Protein AF-A0A9E2X884-F1 (afdb_monomer)

Secondary structure (DSSP, 8-state):
----B---S-HHHHHHHTT--TTSPPPP----SSB-TTS-EEEEEEETTTTEEEEEEE---

Sequence (61 aa):
MCARVRPSSDVSEIKLVFSIPLHQPTANFPPSWHAAPTDLLPVVRYDRKASERSQICYAGV

Mean predicted aligned error: 6.95 Å

Radius of gyration: 12.04 Å; Cα contacts (8 Å, |Δi|>4): 91; chains: 1; bounding box: 28×21×34 Å

pLDDT: mean 76.12, std 6.79, range [51.38, 86.56]

Structure (mmCIF, N/CA/C/O backbone):
data_AF-A0A9E2X884-F1
#
_entry.id   AF-A0A9E2X884-F1
#
loop_
_atom_site.group_PDB
_atom_site.id
_atom_site.type_symbol
_atom_site.label_atom_id
_atom_site.label_alt_id
_atom_site.label_comp_id
_atom_site.label_asym_id
_atom_site.label_entity_id
_atom_site.label_seq_id
_atom_site.pdbx_PDB_ins_code
_atom_site.Cartn_x
_atom_site.Cartn_y
_atom_site.Cartn_z
_atom_site.occupancy
_atom_site.B_iso_or_equiv
_atom_site.auth_seq_id
_atom_site.auth_comp_id
_atom_site.auth_asym_id
_atom_site.auth_atom_id
_atom_site.pdbx_PDB_model_num
ATOM 1 N N . MET A 1 1 ? 13.285 -14.638 -10.156 1.00 67.62 1 MET A N 1
ATOM 2 C CA . MET A 1 1 ? 13.194 -13.311 -9.504 1.00 67.62 1 MET A CA 1
ATOM 3 C C . MET A 1 1 ? 12.212 -12.459 -10.293 1.00 67.62 1 MET A C 1
ATOM 5 O O . MET A 1 1 ? 12.325 -12.430 -11.511 1.00 67.62 1 MET A O 1
ATOM 9 N N . CYS A 1 2 ? 11.253 -11.809 -9.631 1.00 70.88 2 CYS A N 1
ATOM 10 C CA . CYS A 1 2 ? 10.259 -10.941 -10.272 1.00 70.88 2 CYS A CA 1
ATOM 11 C C . CYS A 1 2 ? 10.587 -9.484 -9.926 1.00 70.88 2 CYS A C 1
ATOM 13 O O . CYS A 1 2 ? 10.336 -9.060 -8.805 1.00 70.88 2 CYS A O 1
ATOM 15 N N . ALA A 1 3 ? 11.193 -8.745 -10.858 1.00 72.06 3 ALA A N 1
ATOM 16 C CA . ALA A 1 3 ? 11.676 -7.379 -10.612 1.00 72.06 3 ALA A CA 1
ATOM 17 C C . ALA A 1 3 ? 10.671 -6.280 -11.000 1.00 72.06 3 ALA A C 1
ATOM 19 O O . ALA A 1 3 ? 10.895 -5.111 -10.714 1.00 72.06 3 ALA A O 1
ATOM 20 N N . ARG A 1 4 ? 9.588 -6.632 -11.700 1.00 72.56 4 ARG A N 1
ATOM 21 C CA . ARG A 1 4 ? 8.566 -5.684 -12.154 1.00 72.56 4 ARG A CA 1
ATOM 22 C C . ARG A 1 4 ? 7.188 -6.254 -11.892 1.00 72.56 4 ARG A C 1
ATOM 24 O O . ARG A 1 4 ? 6.977 -7.457 -12.053 1.00 72.56 4 ARG A O 1
ATOM 31 N N . VAL A 1 5 ? 6.263 -5.382 -11.515 1.00 75.81 5 VAL A N 1
ATOM 32 C CA . VAL A 1 5 ? 4.879 -5.752 -11.223 1.00 75.81 5 VAL A CA 1
ATOM 33 C C . VAL A 1 5 ? 3.932 -4.863 -12.021 1.00 75.81 5 VAL A C 1
ATOM 35 O O . VAL A 1 5 ? 4.266 -3.730 -12.371 1.00 75.81 5 VAL A O 1
ATOM 38 N N . ARG A 1 6 ? 2.761 -5.407 -12.349 1.00 76.25 6 ARG A N 1
ATOM 39 C CA . ARG A 1 6 ? 1.696 -4.697 -13.060 1.00 76.25 6 ARG A CA 1
ATOM 40 C C . ARG A 1 6 ? 0.516 -4.490 -12.111 1.00 76.25 6 ARG A C 1
ATOM 42 O O . ARG A 1 6 ? -0.331 -5.378 -12.028 1.00 76.25 6 ARG A O 1
ATOM 49 N N . PRO A 1 7 ? 0.461 -3.382 -11.359 1.00 68.69 7 PRO A N 1
ATOM 50 C CA . PRO A 1 7 ? -0.742 -3.023 -10.624 1.00 68.69 7 PRO A CA 1
ATOM 51 C C . PRO A 1 7 ? -1.841 -2.610 -11.617 1.00 68.69 7 PRO A C 1
ATOM 53 O O . PRO A 1 7 ? -1.772 -1.542 -12.218 1.00 68.69 7 PRO A O 1
ATOM 56 N N . SER A 1 8 ? -2.834 -3.479 -11.826 1.00 67.38 8 SER A N 1
ATOM 57 C CA . SER A 1 8 ? -4.005 -3.198 -12.676 1.00 67.38 8 SER A CA 1
ATOM 58 C C . SER A 1 8 ? -5.194 -2.616 -11.911 1.00 67.38 8 SER A C 1
ATOM 60 O O . SER A 1 8 ? -6.099 -2.075 -12.536 1.00 67.38 8 SER A O 1
ATOM 62 N N . SER A 1 9 ? -5.207 -2.760 -10.585 1.00 71.31 9 SER A N 1
ATOM 63 C CA . SER A 1 9 ? -6.307 -2.325 -9.723 1.00 71.31 9 SER A CA 1
ATOM 64 C C . SER A 1 9 ? -6.087 -0.915 -9.194 1.00 71.31 9 SER A C 1
ATOM 66 O O . SER A 1 9 ? -4.978 -0.567 -8.779 1.00 71.31 9 SER A O 1
ATOM 68 N N . ASP A 1 10 ? -7.165 -0.131 -9.173 1.00 70.69 10 ASP A N 1
ATOM 69 C CA . ASP A 1 10 ? -7.189 1.182 -8.530 1.00 70.69 10 ASP A CA 1
ATOM 70 C C . ASP A 1 10 ? -6.986 1.055 -7.013 1.00 70.69 10 ASP A C 1
ATOM 72 O O . ASP A 1 10 ? -7.275 0.025 -6.393 1.00 70.69 10 ASP A O 1
ATOM 76 N N . VAL A 1 11 ? -6.518 2.130 -6.383 1.00 70.56 11 VAL A N 1
ATOM 77 C CA . VAL A 1 11 ? -6.272 2.155 -4.939 1.00 70.56 11 VAL A CA 1
ATOM 78 C C . VAL A 1 11 ? -7.533 1.838 -4.127 1.00 70.56 11 VAL A C 1
ATOM 80 O O . VAL A 1 11 ? -7.450 1.195 -3.077 1.00 70.56 11 VAL A O 1
ATOM 83 N N . SER A 1 12 ? -8.703 2.225 -4.630 1.00 73.38 12 SER A N 1
ATOM 84 C CA . SER A 1 12 ? -9.997 1.948 -4.001 1.00 73.38 12 SER A CA 1
ATOM 85 C C . SER A 1 12 ? -10.332 0.452 -4.002 1.00 73.38 12 SER A C 1
ATOM 87 O O . SER A 1 12 ? -10.848 -0.066 -3.009 1.00 73.38 12 SER A O 1
ATOM 89 N N . GLU A 1 13 ? -9.982 -0.269 -5.071 1.00 78.12 13 GLU A N 1
ATOM 90 C CA . GLU A 1 13 ? -10.161 -1.723 -5.159 1.00 78.12 13 GLU A CA 1
ATOM 91 C C . GLU A 1 13 ? -9.219 -2.454 -4.200 1.00 78.12 13 GLU A C 1
ATOM 93 O O . GLU A 1 13 ? -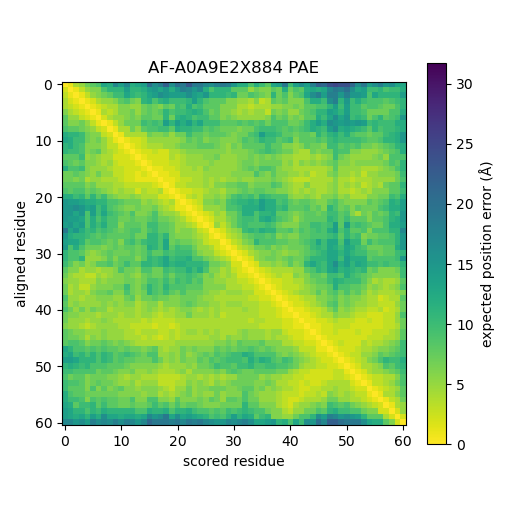9.638 -3.378 -3.504 1.00 78.12 13 GLU A O 1
ATOM 98 N N . ILE A 1 14 ? -7.965 -2.000 -4.097 1.00 78.38 14 ILE A N 1
ATOM 99 C CA . ILE A 1 14 ? -6.986 -2.551 -3.148 1.00 78.38 14 ILE A CA 1
ATOM 100 C C . ILE A 1 14 ? -7.503 -2.394 -1.711 1.00 78.38 14 ILE A C 1
ATOM 102 O O . ILE A 1 14 ? -7.459 -3.346 -0.928 1.00 78.38 14 ILE A O 1
ATOM 106 N N . LYS A 1 15 ? -8.057 -1.228 -1.356 1.00 76.69 15 LYS A N 1
ATOM 107 C CA . LYS A 1 15 ? -8.650 -1.009 -0.028 1.00 76.69 15 LYS A CA 1
ATOM 108 C C . LYS A 1 15 ? -9.800 -1.967 0.269 1.00 76.69 15 LYS A C 1
ATOM 110 O O . LYS A 1 15 ? -9.865 -2.498 1.379 1.00 76.69 15 LYS A O 1
ATOM 115 N N . LEU A 1 16 ? -10.664 -2.210 -0.713 1.00 80.81 16 LEU A N 1
ATOM 116 C CA . LEU A 1 16 ? -11.799 -3.119 -0.578 1.00 80.81 16 LEU A CA 1
ATOM 117 C C . LEU A 1 16 ? -11.344 -4.575 -0.419 1.00 80.81 16 LEU A C 1
ATOM 119 O O . LEU A 1 16 ? -11.735 -5.235 0.543 1.00 80.81 16 LEU A O 1
ATOM 123 N N . VAL A 1 17 ? -10.457 -5.052 -1.297 1.00 84.38 17 VAL A N 1
ATOM 124 C CA . VAL A 1 17 ? -9.939 -6.433 -1.273 1.00 84.38 17 VAL A CA 1
ATOM 125 C C . VAL A 1 17 ? -9.218 -6.738 0.038 1.00 84.38 17 VAL A C 1
ATOM 127 O O . VAL A 1 17 ? -9.388 -7.816 0.607 1.00 84.38 17 VAL A O 1
ATOM 130 N N . PHE A 1 18 ? -8.437 -5.788 0.553 1.00 82.38 18 PHE A N 1
ATOM 131 C CA . PHE A 1 18 ? -7.671 -5.987 1.782 1.00 82.38 18 PHE A CA 1
ATOM 132 C C . PHE A 1 18 ? -8.386 -5.510 3.050 1.00 82.38 18 PHE A C 1
ATOM 134 O O . PHE A 1 18 ? -7.808 -5.618 4.129 1.00 82.38 18 PHE A O 1
ATOM 141 N N . SER A 1 19 ? -9.633 -5.033 2.965 1.00 84.12 19 SER A N 1
ATOM 142 C CA . SER A 1 19 ? -10.378 -4.499 4.119 1.00 84.12 19 SER A CA 1
ATOM 143 C C . SER A 1 19 ? -9.567 -3.449 4.898 1.00 84.12 19 SER A C 1
ATOM 145 O O . SER A 1 19 ? -9.441 -3.516 6.122 1.00 84.12 19 SER A O 1
ATOM 147 N N . ILE A 1 20 ? -8.944 -2.520 4.168 1.00 83.00 20 ILE A N 1
ATOM 148 C CA . ILE A 1 20 ? -8.198 -1.399 4.751 1.00 83.00 20 ILE A CA 1
ATOM 149 C C . ILE A 1 20 ? -9.216 -0.374 5.269 1.00 83.00 20 ILE A C 1
ATOM 151 O O . ILE A 1 20 ? -10.127 -0.003 4.523 1.00 83.00 20 ILE A O 1
ATOM 155 N N . PRO A 1 21 ? -9.081 0.120 6.510 1.00 82.12 21 PRO A N 1
ATOM 156 C CA . PRO A 1 21 ? -10.010 1.092 7.062 1.00 82.12 21 PRO A CA 1
ATOM 157 C C . PRO A 1 21 ? -10.067 2.367 6.215 1.00 82.12 21 PRO A C 1
ATOM 159 O O . PRO A 1 21 ? -9.043 2.954 5.862 1.00 82.12 21 PRO A O 1
ATOM 162 N N . LEU A 1 22 ? -11.283 2.835 5.919 1.00 75.12 22 LEU A N 1
ATOM 163 C CA . LEU A 1 22 ? -11.511 4.030 5.097 1.00 75.12 22 LEU A CA 1
ATOM 164 C C . LEU A 1 22 ? -10.953 5.315 5.727 1.00 75.12 22 LEU A C 1
ATOM 166 O O . LEU A 1 22 ? -10.647 6.254 4.999 1.00 75.12 22 LEU A O 1
ATOM 170 N N . HIS A 1 23 ? -10.793 5.345 7.054 1.00 77.81 23 HIS A N 1
ATOM 171 C CA . HIS A 1 23 ? -10.255 6.493 7.782 1.00 77.81 23 HIS A CA 1
ATOM 172 C C . HIS A 1 23 ? -8.734 6.652 7.624 1.00 77.81 23 HIS A C 1
ATOM 174 O O . HIS A 1 23 ? -8.198 7.709 7.949 1.00 77.81 23 HIS A O 1
ATOM 180 N N . GLN A 1 24 ? -8.029 5.624 7.135 1.00 72.19 24 GLN A N 1
ATOM 181 C CA . GLN A 1 24 ? -6.595 5.725 6.896 1.00 72.19 24 GLN A CA 1
ATOM 182 C C . GLN A 1 24 ? -6.314 6.421 5.558 1.00 72.19 24 GLN A C 1
ATOM 184 O O . GLN A 1 24 ? -6.964 6.104 4.546 1.00 72.19 24 GLN A O 1
ATOM 189 N N . PRO A 1 25 ? -5.328 7.339 5.521 1.00 71.06 25 PRO A N 1
ATOM 190 C CA . PRO A 1 25 ? -4.947 8.027 4.299 1.00 71.06 25 PRO A CA 1
ATOM 191 C C . PRO A 1 25 ? -4.534 6.999 3.246 1.00 71.06 25 PRO A C 1
ATOM 193 O O . PRO A 1 25 ? -3.630 6.194 3.457 1.00 71.06 25 PRO A O 1
ATOM 196 N N . THR A 1 26 ? -5.227 7.001 2.107 1.00 69.69 26 THR A N 1
ATOM 197 C CA . THR A 1 26 ? -4.798 6.208 0.954 1.00 69.69 26 THR A CA 1
ATOM 198 C C . THR A 1 26 ? -3.634 6.932 0.305 1.00 69.69 26 THR A C 1
ATOM 200 O O . THR A 1 26 ? -3.758 8.083 -0.114 1.00 69.69 26 THR A O 1
ATOM 203 N N . ALA A 1 27 ? -2.500 6.249 0.217 1.00 69.44 27 ALA A N 1
ATOM 204 C CA . ALA A 1 27 ? -1.427 6.707 -0.635 1.00 69.44 27 ALA A CA 1
ATOM 205 C C . ALA A 1 27 ? -1.915 6.657 -2.093 1.00 69.44 27 ALA A C 1
ATOM 207 O O . ALA A 1 27 ? -2.367 5.620 -2.567 1.00 69.44 27 ALA A O 1
ATOM 208 N N . ASN A 1 28 ? -1.920 7.803 -2.769 1.00 70.31 28 ASN A N 1
ATOM 209 C CA . ASN A 1 28 ? -2.336 7.891 -4.163 1.00 70.31 28 ASN A CA 1
ATOM 210 C C . ASN A 1 28 ? -1.138 7.529 -5.048 1.00 70.31 28 ASN A C 1
ATOM 212 O O . ASN A 1 28 ? -0.089 8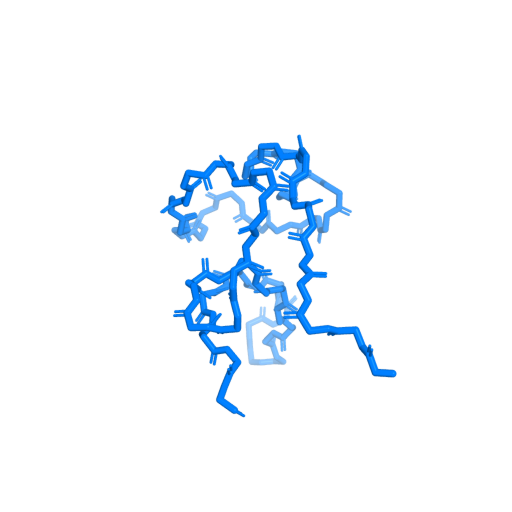.167 -4.938 1.00 70.31 28 ASN A O 1
ATOM 216 N N . PHE A 1 29 ? -1.280 6.525 -5.910 1.00 71.25 29 PHE A N 1
ATOM 217 C CA . PHE A 1 29 ? -0.245 6.140 -6.871 1.00 71.25 29 PHE A CA 1
ATOM 218 C C . PHE A 1 29 ? -0.876 5.977 -8.246 1.00 71.25 29 PHE A C 1
ATOM 220 O O . PHE A 1 29 ? -1.953 5.385 -8.357 1.00 71.25 29 PHE A O 1
ATOM 227 N N . PRO A 1 30 ? -0.204 6.463 -9.299 1.00 69.00 30 PRO A N 1
ATOM 228 C CA . PRO A 1 30 ? -0.678 6.239 -10.645 1.00 69.00 30 PRO A CA 1
ATOM 229 C C . PRO A 1 30 ? -0.625 4.735 -10.948 1.00 69.00 30 PRO A C 1
ATOM 231 O O . PRO A 1 30 ? 0.397 4.093 -10.676 1.00 69.00 30 PRO A O 1
ATOM 234 N N . PRO A 1 31 ? -1.686 4.154 -11.530 1.00 68.06 31 PRO A N 1
ATOM 235 C CA . PRO A 1 31 ? -1.599 2.807 -12.065 1.00 68.06 31 PRO A CA 1
ATOM 236 C C . PRO A 1 31 ? -0.488 2.782 -13.120 1.00 68.06 31 PRO A C 1
ATOM 238 O O . PRO A 1 31 ? -0.502 3.547 -14.085 1.00 68.06 31 PRO A O 1
ATOM 241 N N . SER A 1 32 ? 0.507 1.921 -12.913 1.00 70.44 32 SER A N 1
ATOM 242 C CA . SER A 1 32 ? 1.623 1.747 -13.839 1.00 70.44 32 SER A CA 1
ATOM 243 C C . SER A 1 32 ? 1.530 0.377 -14.481 1.00 70.44 32 SER A C 1
ATOM 245 O O . SER A 1 32 ? 1.490 -0.651 -13.810 1.00 70.44 32 SER A O 1
ATOM 247 N N . TRP A 1 33 ? 1.548 0.344 -15.809 1.00 70.31 33 TRP A N 1
ATOM 248 C CA . TRP A 1 33 ? 1.579 -0.906 -16.564 1.00 70.31 33 TRP A CA 1
ATOM 249 C C . TRP A 1 33 ? 2.931 -1.635 -16.450 1.00 70.31 33 TRP A C 1
ATOM 251 O O . TRP A 1 33 ? 3.057 -2.779 -16.895 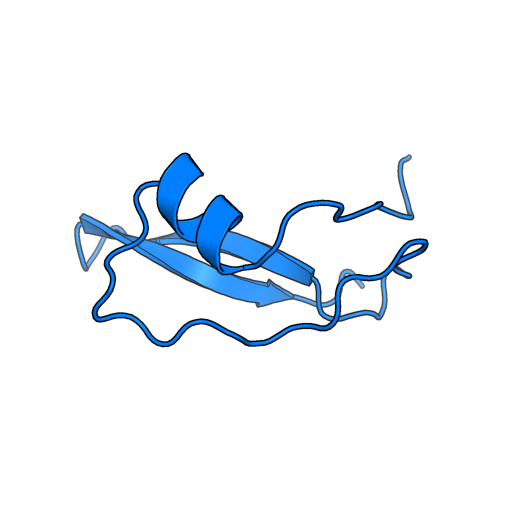1.00 70.31 33 TRP A O 1
ATOM 261 N N . HIS A 1 34 ? 3.950 -0.979 -15.883 1.00 74.56 34 HIS A N 1
ATOM 262 C CA . HIS A 1 34 ? 5.317 -1.474 -15.836 1.00 74.56 34 HIS A CA 1
ATOM 263 C C . HIS A 1 34 ? 6.118 -0.790 -14.715 1.00 74.56 34 HIS A C 1
ATOM 265 O O . HIS A 1 34 ? 7.006 0.026 -14.971 1.00 74.56 34 HIS A O 1
ATOM 271 N N . ALA A 1 35 ? 5.791 -1.123 -13.464 1.00 77.88 35 ALA A N 1
ATOM 272 C CA . ALA A 1 35 ? 6.473 -0.548 -12.312 1.00 77.88 35 ALA A CA 1
ATOM 273 C C . ALA A 1 35 ? 7.895 -1.111 -12.165 1.00 77.88 35 ALA A C 1
ATOM 275 O O . ALA A 1 35 ? 8.101 -2.333 -12.160 1.00 77.88 35 ALA A O 1
ATOM 276 N N . ALA A 1 36 ? 8.871 -0.213 -12.073 1.00 82.00 36 ALA A N 1
ATOM 277 C CA . ALA A 1 36 ? 10.256 -0.509 -11.750 1.00 82.00 36 ALA A CA 1
ATOM 278 C C . ALA A 1 36 ? 10.429 -0.739 -10.235 1.00 82.00 36 ALA A C 1
ATOM 280 O O . ALA A 1 36 ? 9.607 -0.277 -9.448 1.00 82.00 36 ALA A O 1
ATOM 281 N N . PRO A 1 37 ? 11.516 -1.402 -9.798 1.00 76.75 37 PRO A N 1
ATOM 282 C CA . PRO A 1 37 ? 11.813 -1.570 -8.371 1.00 76.75 37 PRO A CA 1
ATOM 28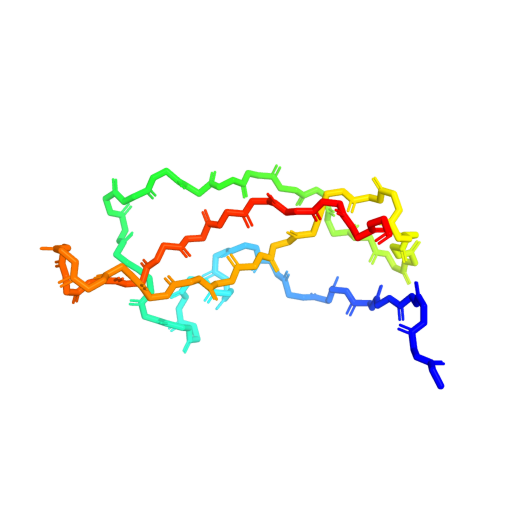3 C C . PRO A 1 37 ? 11.875 -0.242 -7.601 1.00 76.75 37 PRO A C 1
ATOM 285 O O . PRO A 1 37 ? 11.443 -0.153 -6.458 1.00 76.75 37 PRO A O 1
ATOM 288 N N . THR A 1 38 ? 12.357 0.811 -8.262 1.00 79.56 38 THR A N 1
ATOM 289 C CA . THR A 1 38 ? 12.454 2.167 -7.713 1.00 79.56 38 THR A CA 1
ATOM 290 C C . THR A 1 38 ? 11.109 2.870 -7.562 1.00 79.56 38 THR A C 1
ATOM 292 O O . THR A 1 38 ? 11.042 3.895 -6.885 1.00 79.56 38 THR A O 1
ATOM 295 N N . ASP A 1 39 ? 10.056 2.365 -8.203 1.00 79.12 39 ASP A N 1
ATOM 296 C CA . ASP A 1 39 ? 8.746 2.996 -8.150 1.00 79.12 39 ASP A CA 1
ATOM 297 C C . ASP A 1 39 ? 8.088 2.724 -6.798 1.00 79.12 39 ASP A C 1
ATOM 299 O O . ASP A 1 39 ? 8.202 1.643 -6.217 1.00 79.12 39 ASP A O 1
ATOM 303 N N . LEU A 1 40 ? 7.368 3.724 -6.295 1.00 78.19 40 LEU A N 1
ATOM 304 C CA . LEU A 1 40 ? 6.577 3.580 -5.082 1.00 78.19 40 LEU A CA 1
ATOM 305 C C . LEU A 1 40 ? 5.377 2.680 -5.369 1.00 78.19 40 LEU A C 1
ATOM 307 O O . LEU A 1 40 ? 4.451 3.071 -6.080 1.00 78.19 40 LEU A O 1
ATOM 311 N N . LEU A 1 41 ? 5.392 1.482 -4.790 1.00 79.50 41 LEU A N 1
ATOM 312 C CA . LEU A 1 41 ? 4.323 0.505 -4.939 1.00 79.50 41 LEU A CA 1
ATOM 313 C C . LEU A 1 41 ? 3.462 0.412 -3.674 1.00 79.50 41 LEU A C 1
ATOM 315 O O . LEU A 1 41 ? 3.998 0.495 -2.562 1.00 79.50 41 LEU A O 1
ATOM 319 N N . PRO A 1 42 ? 2.138 0.203 -3.821 1.00 78.38 42 PRO A N 1
ATOM 320 C CA . PRO A 1 42 ? 1.263 -0.083 -2.696 1.00 78.38 42 PRO A CA 1
ATOM 321 C C . PRO A 1 42 ? 1.672 -1.381 -2.009 1.00 78.38 42 PRO A C 1
ATOM 323 O O . PRO A 1 42 ? 1.672 -2.452 -2.615 1.00 78.38 42 PRO A O 1
ATOM 326 N N . VAL A 1 43 ? 1.933 -1.297 -0.712 1.00 81.25 43 VAL A N 1
ATOM 327 C CA . VAL A 1 43 ? 2.142 -2.446 0.163 1.00 81.25 43 VAL A CA 1
ATOM 328 C C . VAL A 1 43 ? 1.134 -2.377 1.295 1.00 81.25 43 VAL A C 1
ATOM 330 O O . VAL A 1 43 ? 1.017 -1.371 1.995 1.00 81.2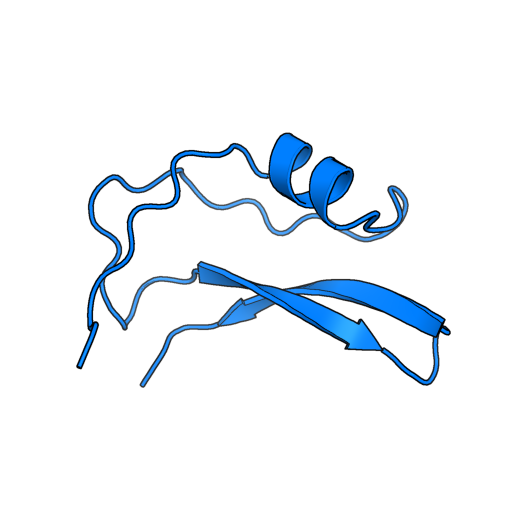5 43 VAL A O 1
ATOM 333 N N . VAL A 1 44 ? 0.416 -3.477 1.496 1.00 84.00 44 VAL A N 1
ATOM 334 C CA . VAL A 1 44 ? -0.481 -3.634 2.638 1.00 84.00 44 VAL A CA 1
ATOM 335 C C . VAL A 1 44 ? 0.306 -4.246 3.786 1.00 84.00 44 VAL A C 1
ATOM 337 O O . VAL A 1 44 ? 0.855 -5.342 3.663 1.00 84.00 44 VAL A O 1
ATOM 340 N N . ARG A 1 45 ? 0.360 -3.547 4.918 1.00 84.75 45 ARG A N 1
ATOM 341 C CA . ARG A 1 45 ? 0.942 -4.054 6.163 1.00 84.75 45 ARG A CA 1
ATOM 342 C C . ARG A 1 45 ? -0.124 -4.154 7.230 1.00 84.75 45 ARG A C 1
ATOM 344 O O . ARG A 1 45 ? -1.000 -3.307 7.330 1.00 84.75 45 ARG A O 1
ATOM 351 N N . TYR A 1 46 ? -0.024 -5.184 8.055 1.00 86.00 46 TYR A N 1
ATOM 352 C CA . TYR A 1 46 ? -0.830 -5.282 9.260 1.00 86.00 46 TYR A CA 1
ATOM 353 C C . TYR A 1 46 ? -0.115 -4.568 10.409 1.00 86.00 46 TYR A C 1
ATOM 355 O O . TYR A 1 46 ? 1.011 -4.940 10.754 1.00 86.00 46 TYR A O 1
ATOM 363 N N . ASP A 1 47 ? -0.752 -3.553 10.990 1.00 83.75 47 ASP A N 1
ATOM 364 C CA . ASP A 1 47 ? -0.289 -2.927 12.221 1.00 83.75 47 ASP A CA 1
ATOM 365 C C . ASP A 1 47 ? -0.921 -3.638 13.419 1.00 83.75 47 ASP A C 1
A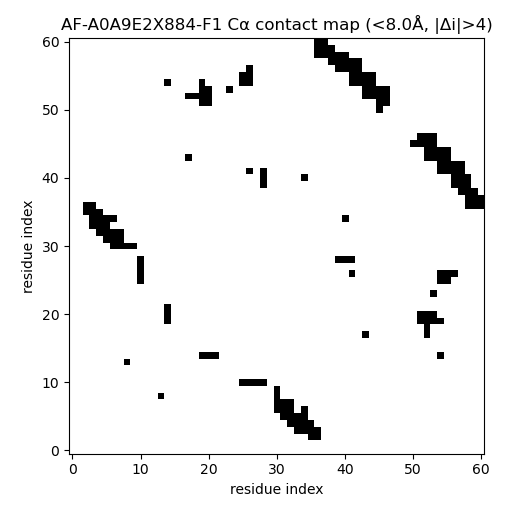TOM 367 O O . ASP A 1 47 ? -2.115 -3.532 13.697 1.00 83.75 47 ASP A O 1
ATOM 371 N N . ARG A 1 48 ? -0.083 -4.355 14.170 1.00 85.62 48 ARG A N 1
ATOM 372 C CA . ARG A 1 48 ? -0.506 -5.066 15.378 1.00 85.62 48 ARG A CA 1
ATOM 373 C C . ARG A 1 48 ? -0.948 -4.119 16.500 1.00 85.62 48 ARG A C 1
ATOM 375 O O . ARG A 1 48 ? -1.731 -4.545 17.340 1.00 85.62 48 ARG A O 1
ATOM 382 N N . LYS A 1 49 ? -0.448 -2.879 16.549 1.00 85.12 49 LYS A N 1
ATOM 383 C CA . LYS A 1 49 ? -0.830 -1.901 17.583 1.00 85.12 49 LYS A CA 1
ATOM 384 C C . LYS A 1 49 ? -2.234 -1.356 17.348 1.00 85.12 49 LYS A C 1
ATOM 386 O O . LYS A 1 49 ? -2.984 -1.213 18.304 1.00 85.12 49 LYS A O 1
ATOM 391 N N . ALA A 1 50 ? -2.572 -1.085 16.089 1.00 82.50 50 ALA A N 1
ATOM 392 C CA . ALA A 1 50 ? -3.900 -0.627 15.692 1.00 82.50 50 ALA A CA 1
ATOM 393 C C . ALA A 1 50 ? -4.889 -1.785 15.454 1.00 82.50 50 ALA A C 1
ATOM 395 O O . ALA A 1 50 ? -6.085 -1.551 15.373 1.00 82.50 50 ALA A O 1
ATOM 396 N N . SER A 1 51 ? -4.408 -3.032 15.355 1.00 83.81 51 SER A N 1
ATOM 397 C CA . SER A 1 51 ? -5.197 -4.198 14.923 1.00 83.81 51 SER A CA 1
ATOM 398 C C . SER A 1 51 ? -5.844 -4.007 13.541 1.00 83.81 51 SER A C 1
ATOM 400 O O . SER A 1 51 ? -6.897 -4.572 13.241 1.00 83.81 51 SER A O 1
ATOM 402 N N . GLU A 1 52 ? -5.196 -3.219 12.685 1.00 86.56 52 GLU A N 1
ATOM 403 C CA . GLU A 1 52 ? -5.725 -2.768 11.401 1.00 86.56 52 GLU A CA 1
ATOM 404 C C . GLU A 1 52 ? -4.703 -2.962 10.282 1.00 86.56 52 GLU A C 1
ATOM 406 O O . GLU A 1 52 ? -3.492 -3.044 10.505 1.00 86.56 52 GLU A O 1
ATOM 411 N N . ARG A 1 53 ? -5.190 -3.026 9.041 1.00 86.19 53 ARG A N 1
ATOM 412 C CA . ARG A 1 53 ? -4.325 -3.020 7.860 1.00 86.19 53 ARG A CA 1
ATOM 413 C C . ARG A 1 53 ? -4.118 -1.596 7.390 1.00 86.19 53 ARG A C 1
ATOM 415 O O . ARG A 1 53 ? -5.080 -0.857 7.242 1.00 86.19 53 ARG A O 1
ATOM 422 N N . SER A 1 54 ? -2.870 -1.255 7.115 1.00 81.31 54 SER A N 1
ATOM 423 C CA . SER A 1 54 ? -2.478 0.025 6.560 1.00 81.31 54 SER A CA 1
ATOM 424 C C . SER A 1 54 ? -1.845 -0.153 5.198 1.00 81.31 54 SER A C 1
ATOM 426 O O . SER A 1 54 ? -1.120 -1.119 4.947 1.00 81.31 54 SER A O 1
ATOM 428 N N . GLN A 1 55 ? -2.139 0.788 4.314 1.00 79.81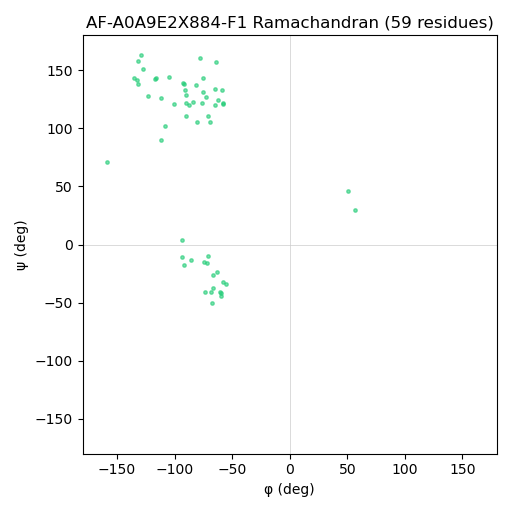 55 GLN A N 1
ATOM 429 C CA . GLN A 1 55 ? -1.544 0.848 2.995 1.00 79.81 55 GLN A CA 1
ATOM 430 C C . GLN A 1 55 ? -0.431 1.883 3.002 1.00 79.81 55 GLN A C 1
ATOM 432 O O . GLN A 1 55 ? -0.675 3.058 3.264 1.00 79.81 55 GLN A O 1
ATOM 437 N N . ILE A 1 56 ? 0.780 1.445 2.682 1.00 78.12 56 ILE A N 1
ATOM 438 C CA . ILE A 1 56 ? 1.948 2.318 2.588 1.00 78.12 56 ILE A CA 1
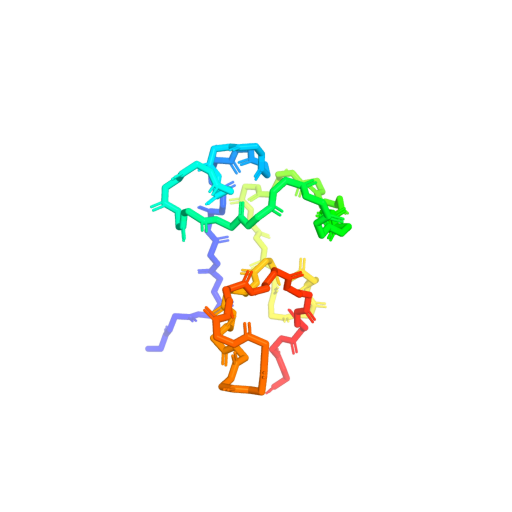ATOM 439 C C . ILE A 1 56 ? 2.678 2.117 1.268 1.00 78.12 56 ILE A C 1
ATOM 441 O O . ILE A 1 56 ? 2.469 1.124 0.576 1.00 78.12 56 ILE A O 1
ATOM 445 N N . CYS A 1 57 ? 3.533 3.071 0.916 1.00 73.44 57 CYS A N 1
ATOM 446 C CA . CYS A 1 57 ? 4.395 2.973 -0.253 1.00 73.44 57 CYS A CA 1
ATOM 447 C C . CYS A 1 57 ? 5.743 2.373 0.129 1.00 73.44 57 CYS A C 1
ATOM 449 O O . CYS A 1 57 ? 6.347 2.806 1.112 1.00 73.44 57 CYS A O 1
ATOM 451 N N . TYR A 1 58 ? 6.267 1.482 -0.706 1.00 70.50 58 TYR A N 1
ATOM 452 C CA . TYR A 1 58 ? 7.692 1.161 -0.698 1.00 70.50 58 TYR A CA 1
ATOM 453 C C . TYR A 1 58 ? 8.262 1.169 -2.107 1.00 70.50 58 TYR A C 1
ATOM 455 O O . TYR A 1 58 ? 7.619 0.689 -3.036 1.00 70.50 58 TYR A O 1
ATOM 463 N N . ALA A 1 59 ? 9.488 1.678 -2.223 1.00 67.88 59 ALA A N 1
ATOM 464 C CA . ALA A 1 59 ? 10.381 1.365 -3.328 1.00 67.88 59 ALA A CA 1
ATOM 465 C C . ALA A 1 59 ? 11.211 0.138 -2.919 1.00 67.88 59 ALA A C 1
ATOM 467 O O . ALA A 1 59 ? 11.773 0.107 -1.820 1.00 67.88 59 ALA A O 1
ATOM 468 N N . GLY A 1 60 ? 11.239 -0.886 -3.766 1.00 63.38 60 GLY A N 1
ATOM 469 C CA . GLY A 1 60 ? 12.086 -2.059 -3.581 1.00 63.38 60 GLY A CA 1
ATOM 470 C C . GLY A 1 60 ? 13.503 -1.743 -4.046 1.00 63.38 60 GLY A C 1
ATOM 471 O O . GLY A 1 60 ? 13.745 -1.664 -5.248 1.00 63.38 60 GLY A O 1
ATOM 472 N N . VAL A 1 61 ? 14.421 -1.548 -3.097 1.00 51.38 61 VAL A N 1
ATOM 473 C CA . VAL A 1 61 ? 15.872 -1.518 -3.357 1.00 51.38 61 VAL A CA 1
ATOM 474 C C . VAL A 1 61 ? 16.420 -2.933 -3.270 1.00 51.38 61 VAL A C 1
ATOM 476 O O . VAL A 1 61 ? 16.092 -3.615 -2.271 1.00 51.38 61 VAL A O 1
#

Solvent-accessible surface area (backbone atoms only — not compara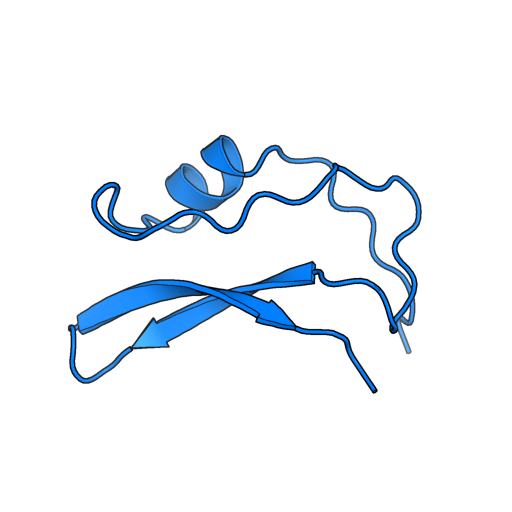ble to full-atom values): 3941 Å² total; per-residue (Å²): 136,84,68,61,52,64,56,84,66,54,69,69,54,52,32,60,78,63,63,35,57,84,89,52,77,74,73,86,68,80,77,36,88,71,34,52,37,79,41,69,37,89,40,82,43,77,39,80,89,76,74,42,44,44,62,42,73,46,54,57,126

Foldseek 3Di:
DDFWDQDPDAQVVVCVVQVADPPADRDHDPGDRTDGLQDWDWDWDQDPVVNGIHTGTDRHD

Nearest PDB structures (foldseek):
  5m50-assembly1_C  TM=4.202E-01  e=2.784E+00  Mus musculus
  6quy-assembly1_W  TM=3.997E-01  e=6.351E+00  Naegleria gruberi